Pr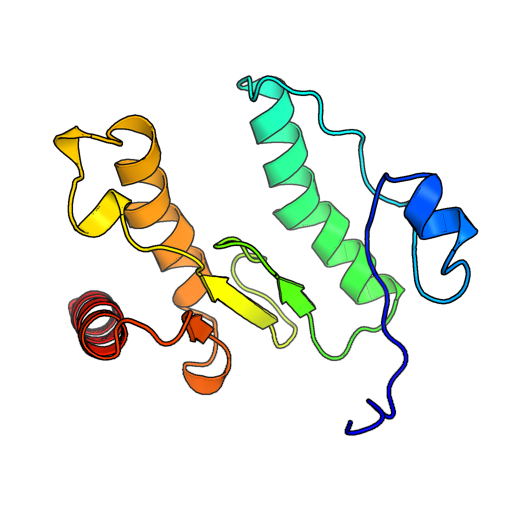otein AF-A0A920QNQ1-F1 (afdb_monomer_lite)

Sequence (138 aa):
MSKLRGRSIAYSASPELSREFPESTTGAVPPFRYPANFRSNSIRLTWEQVGLRYACFKDKLDLLYSPIAEGILFPRLPQIITIHDLLPFHYPSLLPRWVPYYEYFLLLSLRDVLPSSVSLNLHDRKSFIAIRAFLMKN

Foldseek 3Di:
DDDPPDQAADEDCDPVCCVVCVSRYDNQADDQDPPDDPVSVVSVVCCQQPVVLVVCVVVVPQEAEAADLAHHQPHPHAYAYEHEDPCCV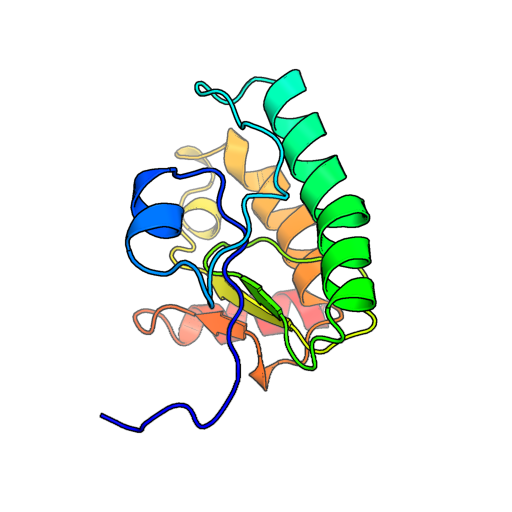VCVVVVVVCVVCVVPHSLRRCLNHDLVRYHYPPPDPVVSVVSVVVNVPD

pLDDT: mean 73.58, std 15.94, range [33.56, 92.38]

Secondary structure (DSSP, 8-state):
-----S---EE---HHHHHH-TTTEE--SPPPPSS--HHHHHHHHHIIIIIHHHHHHHTT-S-EEESSS---SS-SS-EEEEE---HHHH-TTT-TTTHHIIIIIIHHHHHTS-GGGEEE-TT-HHHHHHHHHHHTT-

Structure (mmCIF, N/CA/C/O backbone):
data_AF-A0A920QNQ1-F1
#
_entry.id   AF-A0A920QNQ1-F1
#
loop_
_atom_site.group_PDB
_atom_site.id
_atom_site.type_symbol
_atom_site.label_atom_id
_atom_site.label_alt_id
_atom_site.label_comp_id
_atom_site.label_asym_id
_atom_site.label_entity_id
_atom_site.label_seq_id
_atom_site.pdbx_PDB_ins_code
_atom_site.Cartn_x
_atom_site.Cartn_y
_atom_site.Cartn_z
_atom_site.occupancy
_atom_site.B_iso_or_equiv
_atom_site.auth_seq_id
_atom_site.auth_comp_id
_atom_site.auth_asym_id
_atom_site.auth_atom_id
_atom_site.pdbx_PDB_model_num
ATOM 1 N N . MET A 1 1 ? -26.826 -1.017 -6.119 1.00 33.56 1 MET A N 1
ATOM 2 C CA . MET A 1 1 ? -25.573 -0.683 -5.404 1.00 33.56 1 MET A CA 1
ATOM 3 C C . MET A 1 1 ? -25.643 -1.307 -4.019 1.00 33.56 1 MET A C 1
ATOM 5 O O . MET A 1 1 ? -26.434 -0.858 -3.198 1.00 33.56 1 MET A O 1
ATOM 9 N N . SER A 1 2 ? -24.928 -2.409 -3.786 1.00 38.09 2 SER A N 1
ATOM 10 C CA . SER A 1 2 ? -24.908 -3.087 -2.486 1.00 38.09 2 SER A CA 1
ATOM 11 C C . SER A 1 2 ? -24.197 -2.205 -1.461 1.00 38.09 2 SER A C 1
ATOM 13 O O . SER A 1 2 ? -23.020 -1.888 -1.618 1.00 38.09 2 SER A O 1
ATOM 15 N N . LYS A 1 3 ? -24.923 -1.791 -0.422 1.00 40.69 3 LYS A N 1
ATOM 16 C CA . LYS A 1 3 ? -24.386 -1.046 0.718 1.00 40.69 3 LYS A CA 1
ATOM 17 C C . LYS A 1 3 ? -23.385 -1.963 1.433 1.00 40.69 3 LYS A C 1
ATOM 19 O O . LYS A 1 3 ? -23.806 -2.934 2.059 1.00 40.69 3 LYS A O 1
ATOM 24 N N . LEU A 1 4 ? -22.082 -1.705 1.300 1.00 49.38 4 LEU A N 1
ATOM 25 C CA . LEU A 1 4 ? -21.056 -2.359 2.117 1.00 49.38 4 LEU A CA 1
ATOM 26 C C . LEU A 1 4 ? -21.395 -2.063 3.587 1.00 49.38 4 LEU A C 1
ATOM 28 O O . LEU A 1 4 ? -21.261 -0.936 4.052 1.00 49.38 4 LEU A O 1
ATOM 32 N N . ARG A 1 5 ? -21.932 -3.056 4.304 1.00 48.41 5 ARG A N 1
ATOM 33 C CA . ARG A 1 5 ? -22.281 -2.979 5.734 1.00 48.41 5 ARG A CA 1
ATOM 34 C C . ARG A 1 5 ? -21.015 -3.151 6.591 1.00 48.41 5 ARG A C 1
ATOM 36 O O . ARG A 1 5 ? -20.932 -4.064 7.403 1.00 48.41 5 ARG A O 1
ATOM 43 N N . GLY A 1 6 ? -20.016 -2.298 6.388 1.00 62.06 6 GLY A N 1
ATOM 44 C CA . GLY A 1 6 ? -18.749 -2.346 7.120 1.00 62.06 6 GLY A CA 1
ATOM 45 C C . GLY A 1 6 ? -18.111 -0.966 7.234 1.00 62.06 6 GLY A C 1
ATOM 46 O O . GLY A 1 6 ? -18.325 -0.110 6.379 1.00 62.06 6 GLY A O 1
ATOM 47 N N . ARG A 1 7 ? -17.346 -0.741 8.306 1.00 75.81 7 ARG A N 1
ATOM 48 C CA . ARG A 1 7 ? -16.535 0.470 8.479 1.00 75.81 7 ARG A CA 1
ATOM 49 C C . ARG A 1 7 ? -15.289 0.337 7.601 1.00 75.81 7 ARG A C 1
ATOM 51 O O . ARG A 1 7 ? -14.465 -0.534 7.850 1.00 75.81 7 ARG A O 1
ATOM 58 N N . SER A 1 8 ? -15.162 1.175 6.576 1.00 83.88 8 SER A N 1
ATOM 59 C CA . SER A 1 8 ? -13.975 1.242 5.716 1.00 83.88 8 SER A CA 1
ATOM 60 C C . SER A 1 8 ? -13.061 2.386 6.141 1.00 83.88 8 SER A C 1
ATOM 62 O O . SER A 1 8 ? -13.548 3.469 6.463 1.00 83.88 8 SER A O 1
ATOM 64 N N . ILE A 1 9 ? -11.749 2.158 6.098 1.00 86.38 9 ILE A N 1
ATOM 65 C CA . ILE A 1 9 ? -10.732 3.177 6.369 1.00 86.38 9 ILE A CA 1
ATOM 66 C C . ILE A 1 9 ? -9.803 3.268 5.157 1.00 86.38 9 ILE A C 1
ATOM 68 O O . ILE A 1 9 ? -9.191 2.281 4.757 1.00 86.38 9 ILE A O 1
ATOM 72 N N . ALA A 1 10 ? -9.704 4.460 4.578 1.00 87.50 10 ALA A N 1
ATOM 73 C CA . ALA A 1 10 ? -8.770 4.810 3.526 1.00 87.50 10 ALA A CA 1
ATOM 74 C C . ALA A 1 10 ? -7.536 5.483 4.142 1.00 87.50 10 ALA A C 1
ATOM 76 O O . ALA A 1 10 ? -7.628 6.544 4.758 1.00 87.50 10 ALA A O 1
ATOM 77 N N . TYR A 1 11 ? -6.365 4.880 3.955 1.00 87.25 11 TYR A N 1
ATOM 78 C CA . TYR A 1 11 ? -5.088 5.483 4.334 1.00 87.25 11 TYR A CA 1
ATOM 79 C C . TYR A 1 11 ? -4.640 6.414 3.207 1.00 87.25 11 TYR A C 1
ATOM 81 O O . TYR A 1 11 ? -4.180 5.947 2.165 1.00 87.25 11 TYR A O 1
ATOM 89 N N . SER A 1 12 ? -4.814 7.726 3.381 1.00 83.44 12 SER A N 1
ATOM 90 C CA . SER A 1 12 ? -4.535 8.708 2.328 1.00 83.44 12 SER A CA 1
ATOM 91 C C . SER A 1 12 ? -3.939 9.996 2.880 1.00 83.44 12 SER A C 1
ATOM 93 O O . SER A 1 12 ? -4.404 10.543 3.872 1.00 83.44 12 SER A O 1
ATOM 95 N N . ALA A 1 13 ? -2.903 10.494 2.203 1.00 82.56 13 ALA A N 1
ATOM 96 C CA . ALA A 1 13 ? -2.295 11.783 2.513 1.00 82.56 13 ALA A CA 1
ATOM 97 C C . ALA A 1 13 ? -3.032 12.954 1.832 1.00 82.56 13 ALA A C 1
ATOM 99 O O . ALA A 1 13 ? -2.591 14.093 1.960 1.00 82.56 13 ALA A O 1
ATOM 100 N N . SER A 1 14 ? -4.119 12.693 1.087 1.00 82.62 14 SER A N 1
ATOM 101 C CA . SER A 1 14 ? -4.903 13.728 0.402 1.00 82.62 14 SER A CA 1
ATOM 102 C C . SER A 1 14 ? -5.764 14.519 1.399 1.00 82.62 14 SER A C 1
ATOM 104 O O . SER A 1 14 ? -6.649 13.944 2.052 1.00 82.62 14 SER A O 1
ATOM 106 N N . PRO A 1 15 ? -5.562 15.846 1.492 1.00 82.94 15 PRO A N 1
ATOM 107 C CA . PRO A 1 15 ? -6.422 16.719 2.286 1.00 82.94 15 PRO A CA 1
ATOM 108 C C . PRO A 1 15 ? -7.859 16.783 1.759 1.00 82.94 15 PRO A C 1
ATOM 110 O O . PRO A 1 15 ? -8.779 17.069 2.519 1.00 82.94 15 PRO A O 1
ATOM 113 N N . GLU A 1 16 ? -8.069 16.556 0.464 1.00 84.81 16 GLU A N 1
ATOM 114 C CA . GLU A 1 16 ? -9.385 16.547 -0.183 1.00 84.81 16 GLU A CA 1
ATOM 115 C C . GLU A 1 16 ? -10.207 15.361 0.324 1.00 84.81 16 GLU A C 1
ATOM 117 O O . GLU A 1 16 ? -11.287 15.561 0.874 1.00 84.81 16 GLU A O 1
ATOM 122 N N . LEU A 1 17 ? -9.646 14.149 0.246 1.00 78.50 17 LEU A N 1
ATOM 123 C CA . LEU A 1 17 ? -10.308 12.930 0.725 1.00 78.50 17 LEU A CA 1
ATOM 124 C C . LEU A 1 17 ? -10.578 12.975 2.229 1.00 78.50 17 LEU A C 1
ATOM 126 O O . LEU A 1 17 ? -11.636 12.551 2.685 1.00 78.50 17 LEU A O 1
ATOM 130 N N . SER A 1 18 ? -9.645 13.541 2.995 1.00 83.88 18 SER A N 1
ATOM 131 C CA . SER A 1 18 ? -9.813 13.705 4.443 1.00 83.88 18 SER A CA 1
ATOM 132 C C . SER A 1 18 ? -10.954 14.667 4.794 1.00 83.88 18 SER A C 1
ATOM 134 O O . SER A 1 18 ? -11.635 14.466 5.795 1.00 83.88 18 SER A O 1
ATOM 136 N N . ARG A 1 19 ? -11.182 15.704 3.974 1.00 84.38 19 ARG A N 1
ATOM 137 C CA . ARG A 1 19 ? -12.299 16.647 4.146 1.00 84.38 19 ARG A CA 1
ATOM 138 C C . ARG A 1 19 ? -13.634 16.053 3.709 1.00 84.38 19 ARG A C 1
ATOM 140 O O . ARG A 1 19 ? -14.641 16.314 4.355 1.00 84.38 19 ARG A O 1
ATOM 147 N N . GLU A 1 20 ? -13.645 15.290 2.621 1.00 83.56 20 GLU A N 1
ATOM 148 C CA . GLU A 1 20 ? -14.867 14.705 2.061 1.00 83.56 20 GLU A CA 1
ATOM 149 C C . GLU A 1 20 ? -15.350 13.483 2.861 1.00 83.56 20 GLU A C 1
ATOM 151 O O . GLU A 1 20 ? -16.549 13.315 3.076 1.00 83.56 20 GLU A O 1
ATOM 156 N N . PHE A 1 21 ? -14.422 12.667 3.372 1.00 82.06 21 PHE A N 1
ATOM 157 C CA . PHE A 1 21 ? -14.716 11.425 4.093 1.00 82.06 21 PHE A CA 1
ATOM 158 C C . PHE A 1 21 ? -13.980 11.349 5.446 1.00 82.06 21 PHE A C 1
ATOM 160 O O . PHE A 1 21 ? -13.147 10.457 5.636 1.00 82.06 21 PHE A O 1
ATOM 167 N N . PRO A 1 22 ? -14.277 12.239 6.411 1.00 82.00 22 PRO A N 1
ATOM 168 C CA . PRO A 1 22 ? -13.525 12.346 7.668 1.00 82.00 22 PRO A CA 1
ATOM 169 C C . PRO A 1 22 ? -13.604 11.088 8.548 1.00 82.00 22 PRO A C 1
ATOM 171 O O . PRO A 1 22 ? -12.631 10.718 9.193 1.00 82.00 22 PRO A O 1
ATOM 174 N N . GLU A 1 23 ? -14.733 10.377 8.528 1.00 81.12 23 GLU A N 1
ATOM 175 C CA . GLU A 1 23 ? -14.937 9.148 9.317 1.00 81.12 23 GLU A CA 1
ATOM 176 C C . GLU A 1 23 ? -14.345 7.890 8.658 1.00 81.12 23 GLU A C 1
ATOM 178 O O . GLU A 1 23 ? -14.316 6.810 9.255 1.00 81.12 23 GLU A O 1
ATOM 183 N N . SER A 1 24 ? -13.915 8.005 7.400 1.00 82.12 24 SER A N 1
ATOM 184 C CA . SER A 1 24 ? -13.446 6.886 6.573 1.00 82.12 24 SER A CA 1
ATOM 185 C C . SER A 1 24 ? -12.078 7.135 5.952 1.00 82.12 24 SER A C 1
ATOM 187 O O . SER A 1 24 ? -11.634 6.317 5.155 1.00 82.12 24 SER A O 1
ATOM 189 N N . THR A 1 25 ? -11.390 8.214 6.327 1.00 80.81 25 THR A N 1
ATOM 190 C CA . THR A 1 25 ? -10.046 8.545 5.844 1.00 80.81 25 THR A CA 1
ATOM 191 C C . THR A 1 25 ? -9.139 8.858 7.018 1.00 80.81 25 THR A C 1
ATOM 193 O O . THR A 1 25 ? -9.518 9.573 7.940 1.00 80.81 25 THR A O 1
ATOM 196 N N . THR A 1 26 ? -7.915 8.346 6.977 1.00 80.44 26 THR A N 1
ATOM 197 C CA . THR A 1 26 ? -6.879 8.679 7.950 1.00 80.44 26 THR A CA 1
ATOM 198 C C . THR A 1 26 ? -5.656 9.248 7.248 1.00 80.44 26 THR A C 1
ATOM 200 O O . THR A 1 26 ? -5.127 8.659 6.303 1.00 80.44 26 THR A O 1
ATOM 203 N N . GLY A 1 27 ? -5.190 10.390 7.757 1.00 72.19 27 GLY A N 1
ATOM 204 C CA . GLY A 1 27 ? -3.953 11.044 7.332 1.00 72.19 27 GLY A CA 1
ATOM 205 C C . GLY A 1 27 ? -2.691 10.410 7.918 1.00 72.19 27 GLY A C 1
ATOM 206 O O . GLY A 1 27 ? -1.605 10.963 7.765 1.00 72.19 27 GLY A O 1
ATOM 207 N N . ALA A 1 28 ? -2.806 9.273 8.614 1.00 71.12 28 ALA A N 1
ATOM 208 C CA . ALA A 1 28 ? -1.674 8.523 9.148 1.00 71.12 28 ALA A CA 1
ATOM 209 C C . ALA A 1 28 ? -0.926 7.797 8.019 1.00 71.12 28 ALA A C 1
ATOM 211 O O . ALA A 1 28 ? -0.912 6.576 7.972 1.00 71.12 28 ALA A O 1
ATOM 212 N N . VAL A 1 29 ? -0.347 8.548 7.088 1.00 80.94 29 VAL A N 1
ATOM 213 C CA . VAL A 1 29 ? 0.446 8.065 5.954 1.00 80.94 29 VAL A CA 1
ATOM 214 C C . VAL A 1 29 ? 1.559 9.074 5.683 1.00 80.94 29 VAL A C 1
ATOM 216 O O . VAL A 1 29 ? 1.319 10.282 5.740 1.00 80.94 29 VAL A O 1
ATOM 219 N N . PRO A 1 30 ? 2.788 8.626 5.386 1.00 78.69 30 PRO A N 1
ATOM 220 C CA . PRO A 1 30 ? 3.866 9.537 5.054 1.00 78.69 30 PRO A CA 1
ATOM 221 C C . PRO A 1 30 ? 3.613 10.206 3.695 1.00 78.69 30 PRO A C 1
ATOM 223 O O . PRO A 1 30 ? 3.032 9.599 2.794 1.00 78.69 30 PRO A O 1
ATOM 226 N N . PRO A 1 31 ? 4.092 11.445 3.503 1.00 72.12 31 PRO A N 1
ATOM 227 C CA . PRO A 1 31 ? 3.996 12.112 2.215 1.00 72.12 31 PRO A CA 1
ATOM 228 C C . PRO A 1 31 ? 4.926 11.436 1.199 1.00 72.12 31 PRO A C 1
ATOM 230 O O . PRO A 1 31 ? 6.151 11.458 1.346 1.00 72.12 31 PRO A O 1
ATOM 233 N N . PHE A 1 32 ? 4.352 10.873 0.137 1.00 70.69 32 PHE A N 1
ATOM 234 C CA . PHE A 1 32 ? 5.114 10.364 -1.002 1.00 70.69 32 PHE A CA 1
ATOM 235 C C . PHE A 1 32 ? 5.383 11.501 -1.985 1.00 70.69 32 PHE A C 1
ATOM 237 O O . PHE A 1 32 ? 4.462 12.188 -2.426 1.00 70.69 32 PHE A O 1
ATOM 244 N N . ARG A 1 33 ? 6.657 11.728 -2.319 1.00 66.38 33 ARG A N 1
ATOM 245 C CA . ARG A 1 33 ? 7.049 12.776 -3.267 1.00 66.38 33 ARG A CA 1
ATOM 246 C C . ARG A 1 33 ? 7.307 12.161 -4.633 1.00 66.38 33 ARG A C 1
ATOM 248 O O . ARG A 1 33 ? 8.107 11.239 -4.762 1.00 66.38 33 ARG A O 1
ATOM 255 N N . TYR A 1 34 ? 6.672 12.728 -5.650 1.00 59.66 34 TYR A N 1
ATOM 256 C CA . TYR A 1 34 ? 6.975 12.440 -7.046 1.00 59.66 34 TYR A CA 1
ATOM 257 C C . TYR A 1 34 ? 8.022 13.439 -7.571 1.00 59.66 34 TYR A C 1
ATOM 259 O O . TYR A 1 34 ? 7.982 14.605 -7.173 1.00 59.66 34 TYR A O 1
ATOM 267 N N . PRO A 1 35 ? 8.962 13.023 -8.443 1.00 63.41 35 PRO A N 1
ATOM 268 C CA . PRO A 1 35 ? 9.089 11.698 -9.056 1.00 63.41 35 PRO A CA 1
ATOM 269 C C . PRO A 1 35 ? 9.677 10.629 -8.116 1.00 63.41 35 PRO A C 1
ATOM 271 O O . PRO A 1 35 ? 10.446 10.923 -7.200 1.00 63.41 35 PRO A O 1
ATOM 274 N N . ALA A 1 36 ? 9.334 9.365 -8.383 1.00 65.50 36 ALA A N 1
ATOM 275 C CA . ALA A 1 36 ? 9.747 8.201 -7.600 1.00 65.50 36 ALA A CA 1
ATOM 276 C C . ALA A 1 36 ? 11.272 7.965 -7.655 1.00 65.50 36 ALA A C 1
ATOM 278 O O . ALA A 1 36 ? 11.799 7.287 -8.545 1.00 65.50 36 ALA A O 1
ATOM 279 N N . ASN A 1 37 ? 11.983 8.520 -6.676 1.00 78.62 37 ASN A N 1
ATOM 280 C CA . ASN A 1 37 ? 13.402 8.270 -6.422 1.00 78.62 37 ASN A CA 1
ATOM 281 C C . ASN A 1 37 ? 13.595 7.164 -5.369 1.00 78.62 37 ASN A C 1
ATOM 283 O O . ASN A 1 37 ? 12.641 6.749 -4.708 1.00 78.62 37 ASN A O 1
ATOM 287 N N . PHE A 1 38 ? 14.834 6.686 -5.203 1.00 79.38 38 PHE A N 1
ATOM 288 C CA . PHE A 1 38 ? 15.163 5.627 -4.240 1.00 79.38 38 PHE A CA 1
ATOM 289 C C . PHE A 1 38 ? 14.622 5.935 -2.837 1.00 79.38 38 PHE A C 1
ATOM 291 O O . PHE A 1 38 ? 13.983 5.088 -2.227 1.00 79.38 38 PHE A O 1
ATOM 298 N N . ARG A 1 39 ? 14.771 7.179 -2.365 1.00 81.94 39 ARG A N 1
ATOM 299 C CA . ARG A 1 39 ? 14.282 7.606 -1.048 1.00 81.94 39 ARG A CA 1
ATOM 300 C C . ARG A 1 39 ? 12.761 7.498 -0.926 1.00 81.94 39 ARG A C 1
ATOM 302 O O . ARG A 1 39 ? 12.279 6.959 0.063 1.00 81.94 39 ARG A O 1
ATOM 309 N N . SER A 1 40 ? 12.008 7.986 -1.912 1.00 80.69 40 SER A N 1
ATOM 310 C CA . SER A 1 40 ? 10.542 7.914 -1.897 1.00 80.69 40 SER A CA 1
ATOM 311 C C . SER A 1 40 ? 10.046 6.471 -2.000 1.00 80.69 40 SER A C 1
ATOM 313 O O . SER A 1 40 ? 9.095 6.109 -1.313 1.00 80.69 40 SER A O 1
ATOM 315 N N . ASN A 1 41 ? 10.711 5.632 -2.800 1.00 81.06 41 ASN A N 1
ATOM 316 C CA . ASN A 1 41 ? 10.390 4.206 -2.894 1.00 81.06 41 ASN A CA 1
ATOM 317 C C . ASN A 1 41 ? 10.682 3.471 -1.581 1.00 81.06 41 ASN A C 1
ATOM 319 O O . ASN A 1 41 ? 9.848 2.694 -1.135 1.00 81.06 41 ASN A O 1
ATOM 323 N N . SER A 1 42 ? 11.804 3.761 -0.916 1.00 84.69 42 SER A N 1
ATOM 324 C CA . SER A 1 42 ? 12.131 3.166 0.385 1.00 84.69 42 SER A CA 1
ATOM 325 C C . SER A 1 42 ? 11.160 3.601 1.482 1.00 84.69 42 SER A C 1
ATOM 327 O O . SER A 1 42 ? 10.766 2.775 2.302 1.00 84.69 42 SER A O 1
ATOM 329 N N . ILE A 1 43 ? 10.730 4.869 1.493 1.00 87.06 43 ILE A N 1
ATOM 330 C CA . ILE A 1 43 ? 9.692 5.349 2.422 1.00 87.06 43 ILE A CA 1
ATOM 331 C C . ILE A 1 43 ? 8.365 4.636 2.154 1.00 87.06 43 ILE A C 1
ATOM 333 O O . ILE A 1 43 ? 7.740 4.175 3.105 1.00 87.06 43 ILE A O 1
ATOM 337 N N . ARG A 1 44 ? 7.958 4.504 0.884 1.00 85.12 44 ARG A N 1
ATOM 338 C CA . ARG A 1 44 ? 6.741 3.774 0.501 1.00 85.12 44 ARG A CA 1
ATOM 339 C C . ARG A 1 44 ? 6.795 2.318 0.937 1.00 85.12 44 ARG A C 1
ATOM 341 O O . ARG A 1 44 ? 5.909 1.884 1.660 1.00 85.12 44 ARG A O 1
ATOM 348 N N . LEU A 1 45 ? 7.877 1.618 0.611 1.00 85.44 45 LEU A N 1
ATOM 349 C CA . LEU A 1 45 ? 8.062 0.224 0.998 1.00 85.44 45 LEU A CA 1
ATOM 350 C C . LEU A 1 45 ? 8.065 0.061 2.525 1.00 85.44 45 LEU A C 1
ATOM 352 O O . LEU A 1 45 ? 7.406 -0.824 3.059 1.00 85.44 45 LEU A O 1
ATOM 356 N N . THR A 1 46 ? 8.764 0.936 3.253 1.00 89.69 46 THR A N 1
ATOM 357 C CA . THR A 1 46 ? 8.798 0.891 4.726 1.00 89.69 46 THR A CA 1
ATOM 358 C C . THR A 1 46 ? 7.413 1.136 5.313 1.00 89.69 46 THR A C 1
ATOM 360 O O . THR A 1 46 ? 6.994 0.442 6.240 1.00 89.69 46 THR A O 1
ATOM 363 N N . TRP A 1 47 ? 6.681 2.105 4.766 1.00 90.38 47 TRP A N 1
ATOM 364 C CA . TRP A 1 47 ? 5.312 2.365 5.169 1.00 90.38 47 TRP A CA 1
ATOM 365 C C . TRP A 1 47 ? 4.415 1.159 4.904 1.00 90.38 47 TRP A C 1
ATOM 367 O O . TRP A 1 47 ? 3.774 0.687 5.832 1.00 90.38 47 TRP A O 1
ATOM 377 N N . GLU A 1 48 ? 4.407 0.613 3.692 1.00 88.25 48 GLU A N 1
ATOM 378 C CA . GLU A 1 48 ? 3.582 -0.543 3.332 1.00 88.25 48 GLU A CA 1
ATOM 379 C C . GLU A 1 48 ? 3.887 -1.764 4.203 1.00 88.25 48 GLU A C 1
ATOM 381 O O . GLU A 1 48 ? 2.971 -2.409 4.705 1.00 88.25 48 GLU A O 1
ATOM 386 N N . GLN A 1 49 ? 5.162 -2.069 4.449 1.00 90.56 49 GLN A N 1
ATOM 387 C CA . GLN A 1 49 ? 5.532 -3.285 5.178 1.00 90.56 49 GLN A CA 1
ATOM 388 C C . GLN A 1 49 ? 5.422 -3.146 6.706 1.00 90.56 49 GLN A C 1
ATOM 390 O O . GLN A 1 49 ? 5.149 -4.134 7.395 1.00 90.56 49 GLN A O 1
ATOM 395 N N . VAL A 1 50 ? 5.625 -1.944 7.259 1.00 92.38 50 VAL A N 1
ATOM 396 C CA . VAL A 1 50 ? 5.656 -1.711 8.717 1.00 92.38 50 VAL A CA 1
ATOM 397 C C . VAL A 1 50 ? 4.499 -0.830 9.174 1.00 92.38 50 VAL A C 1
ATOM 399 O O . VAL A 1 50 ? 3.726 -1.233 10.043 1.00 92.38 50 VAL A O 1
ATOM 402 N N . GLY A 1 51 ? 4.366 0.361 8.596 1.00 91.94 51 GLY A N 1
ATOM 403 C CA . GLY A 1 51 ? 3.385 1.361 9.017 1.00 91.94 51 GLY A CA 1
ATOM 404 C C . GLY A 1 51 ? 1.940 0.942 8.756 1.00 91.94 51 GLY A C 1
ATOM 405 O O . GLY A 1 51 ? 1.130 0.938 9.679 1.00 91.94 51 GLY A O 1
ATOM 406 N N . LEU A 1 52 ? 1.634 0.497 7.537 1.00 90.31 52 LEU A N 1
ATOM 407 C CA . LEU A 1 52 ? 0.328 -0.026 7.152 1.00 90.31 52 LEU A CA 1
ATOM 408 C C . LEU A 1 52 ? -0.014 -1.281 7.957 1.00 90.31 52 LEU A C 1
ATOM 410 O O . LEU A 1 52 ? -1.137 -1.410 8.434 1.00 90.31 52 LEU A O 1
ATOM 414 N N . ARG A 1 53 ? 0.959 -2.172 8.190 1.00 91.12 53 ARG A N 1
ATOM 415 C CA . ARG A 1 53 ? 0.761 -3.351 9.046 1.00 91.12 53 ARG A CA 1
ATOM 416 C C . ARG A 1 53 ? 0.382 -2.957 10.476 1.00 91.12 53 ARG A C 1
ATOM 418 O O . ARG A 1 53 ? -0.558 -3.520 11.035 1.00 91.12 53 ARG A O 1
ATOM 425 N N . TYR A 1 54 ? 1.089 -1.991 11.060 1.00 91.69 54 TYR A N 1
ATOM 426 C CA . TYR A 1 54 ? 0.766 -1.465 12.386 1.00 91.69 54 TYR A CA 1
ATOM 427 C C . TYR A 1 54 ? -0.606 -0.782 12.410 1.00 91.69 54 TYR A C 1
ATOM 429 O O . TYR A 1 54 ? -1.376 -0.995 13.344 1.00 91.69 54 TYR A O 1
ATOM 437 N N . ALA A 1 55 ? -0.938 -0.013 11.374 1.00 90.31 55 ALA A N 1
ATOM 438 C CA . ALA A 1 55 ? -2.228 0.651 11.257 1.00 90.31 55 ALA A CA 1
ATOM 439 C C . ALA A 1 55 ? -3.384 -0.358 11.180 1.00 90.31 55 ALA A C 1
ATOM 441 O O . ALA A 1 55 ? -4.331 -0.248 11.951 1.00 90.31 55 ALA A O 1
ATOM 442 N N . CYS A 1 56 ? -3.247 -1.415 10.369 1.00 89.62 56 CYS A N 1
ATOM 443 C CA . CYS A 1 56 ? -4.226 -2.504 10.302 1.00 89.62 56 CYS A CA 1
ATOM 444 C C . CYS A 1 56 ? -4.447 -3.162 11.674 1.00 89.62 56 CYS A C 1
ATOM 446 O O . CYS A 1 56 ? -5.581 -3.462 12.043 1.00 89.62 56 CYS A O 1
ATOM 448 N N . PHE A 1 57 ? -3.371 -3.369 12.446 1.00 89.94 57 PHE A N 1
ATOM 449 C CA . PHE A 1 57 ? -3.450 -3.921 13.801 1.00 89.94 57 PHE A CA 1
ATOM 450 C C . PHE A 1 57 ? -4.143 -2.965 14.783 1.00 89.94 57 PHE A C 1
ATOM 452 O O . PHE A 1 57 ? -5.038 -3.379 15.519 1.00 89.94 57 PHE A O 1
ATOM 459 N N . LYS A 1 58 ? -3.747 -1.686 14.788 1.00 90.88 58 LYS A N 1
ATOM 460 C CA . LYS A 1 58 ? -4.308 -0.649 15.666 1.00 90.88 58 LYS A CA 1
ATOM 461 C C . LYS A 1 58 ? -5.802 -0.445 15.410 1.00 90.88 58 LYS A C 1
ATOM 463 O O . LYS A 1 58 ? -6.579 -0.374 16.360 1.00 90.88 58 LYS A O 1
ATOM 468 N N . ASP A 1 59 ? -6.179 -0.379 14.139 1.00 88.56 59 ASP A N 1
ATOM 469 C CA . ASP A 1 59 ? -7.547 -0.103 13.702 1.00 88.56 59 ASP A CA 1
ATOM 470 C C . ASP A 1 59 ? -8.417 -1.374 13.667 1.00 88.56 59 ASP A C 1
ATOM 472 O O . ASP A 1 59 ? -9.610 -1.290 13.383 1.00 88.56 59 ASP A O 1
ATOM 476 N N . LYS A 1 60 ? -7.837 -2.538 14.015 1.00 89.62 60 LYS A N 1
ATOM 477 C CA . LYS A 1 60 ? -8.497 -3.853 14.088 1.00 89.62 60 LYS A CA 1
ATOM 478 C C . LYS A 1 60 ? -9.221 -4.216 12.789 1.00 89.62 60 LYS A C 1
ATOM 480 O O . LYS A 1 60 ? -10.386 -4.600 12.809 1.00 89.62 60 LYS A O 1
ATOM 485 N N . LEU A 1 61 ? -8.529 -4.062 11.662 1.00 87.62 61 LEU A N 1
ATOM 486 C CA . LEU A 1 61 ? -9.092 -4.376 10.351 1.00 87.62 61 LEU A CA 1
ATOM 487 C C . LEU A 1 61 ? -9.208 -5.887 10.140 1.00 87.62 61 LEU A C 1
ATOM 489 O O . LEU A 1 61 ? -8.246 -6.625 10.350 1.00 87.62 61 LEU A O 1
ATOM 493 N N . ASP A 1 62 ? -10.358 -6.319 9.625 1.00 89.69 62 ASP A N 1
ATOM 494 C CA . ASP A 1 62 ? -10.601 -7.715 9.239 1.00 89.69 62 ASP A CA 1
ATOM 495 C C . ASP A 1 62 ? -10.100 -8.037 7.817 1.00 89.69 62 ASP A C 1
ATOM 497 O O . ASP A 1 62 ? -9.957 -9.203 7.450 1.00 89.69 62 ASP A O 1
ATOM 501 N N . LEU A 1 63 ? -9.857 -7.007 6.995 1.00 87.44 63 LEU A N 1
ATOM 502 C CA . LEU A 1 63 ? -9.501 -7.126 5.581 1.00 87.44 63 LEU A CA 1
ATOM 503 C C . LEU A 1 63 ? -8.716 -5.894 5.109 1.00 87.44 63 LEU A C 1
ATOM 505 O O . LEU A 1 63 ? -9.160 -4.762 5.304 1.00 87.44 63 LEU A O 1
ATOM 509 N N . LEU A 1 64 ? -7.590 -6.112 4.428 1.00 88.19 64 LEU A N 1
ATOM 510 C CA . LEU A 1 64 ? -6.867 -5.070 3.698 1.00 88.19 64 LEU A CA 1
ATOM 511 C C . LEU A 1 64 ? -7.239 -5.134 2.218 1.00 88.19 64 LEU A C 1
ATOM 513 O O . LEU A 1 64 ? -7.180 -6.195 1.610 1.00 88.19 64 LEU A O 1
ATOM 517 N N . TYR A 1 65 ? -7.569 -3.999 1.613 1.00 87.31 65 TYR A N 1
ATOM 518 C CA . TYR A 1 65 ? -7.718 -3.887 0.165 1.00 87.31 65 TYR A CA 1
ATOM 519 C C . TYR A 1 65 ? -6.614 -2.996 -0.397 1.00 87.31 65 TYR A C 1
ATOM 521 O O . TYR A 1 65 ? -6.480 -1.844 0.016 1.00 87.31 65 TYR A O 1
ATOM 529 N N . SER A 1 66 ? -5.845 -3.525 -1.344 1.00 86.56 66 SER A N 1
ATOM 530 C CA . SER A 1 66 ? -4.833 -2.790 -2.088 1.00 86.56 66 SER A CA 1
ATOM 531 C C . SER A 1 66 ? -5.277 -2.611 -3.542 1.00 86.56 66 SER A C 1
ATOM 533 O O . SER A 1 66 ? -5.423 -3.600 -4.269 1.00 86.56 66 SER A O 1
ATOM 535 N N . PRO A 1 67 ? -5.502 -1.366 -3.996 1.00 80.12 67 PRO A N 1
ATOM 536 C CA . PRO A 1 67 ? -5.859 -1.069 -5.380 1.00 80.12 67 PRO A CA 1
ATOM 537 C C . PRO A 1 67 ? -4.642 -1.069 -6.318 1.00 80.12 67 PRO A C 1
ATOM 539 O O . PRO A 1 67 ? -4.750 -0.651 -7.459 1.00 80.12 67 PRO A O 1
ATOM 542 N N . ILE A 1 68 ? -3.466 -1.466 -5.848 1.00 77.94 68 ILE A N 1
ATOM 543 C CA . ILE A 1 68 ? -2.251 -1.551 -6.658 1.00 77.94 68 ILE A CA 1
ATOM 544 C C . ILE A 1 68 ? -1.671 -2.954 -6.530 1.00 77.94 68 ILE A C 1
ATOM 546 O O . ILE A 1 68 ? -2.038 -3.696 -5.620 1.00 77.94 68 ILE A O 1
ATOM 550 N N . ALA A 1 69 ? -0.739 -3.308 -7.416 1.00 76.81 69 ALA A N 1
ATOM 551 C CA . ALA A 1 69 ? -0.047 -4.598 -7.427 1.00 76.81 69 ALA A CA 1
ATOM 552 C C . ALA A 1 69 ? 0.953 -4.763 -6.252 1.00 76.81 69 ALA A C 1
ATOM 554 O O . ALA A 1 69 ? 2.024 -5.341 -6.410 1.00 76.81 69 ALA A O 1
ATOM 555 N N . GLU A 1 70 ? 0.609 -4.241 -5.071 1.00 80.06 70 GLU A N 1
ATOM 556 C CA . GLU A 1 70 ? 1.402 -4.258 -3.840 1.00 80.06 70 GLU A CA 1
ATOM 557 C C . GLU A 1 70 ? 0.542 -4.714 -2.681 1.00 80.06 70 GLU A C 1
ATOM 559 O O . GLU A 1 70 ? -0.633 -4.373 -2.588 1.00 80.06 70 GLU A O 1
ATOM 564 N N . GLY A 1 71 ? 1.144 -5.454 -1.763 1.00 83.44 71 GLY A N 1
ATOM 565 C CA . GLY A 1 71 ? 0.511 -5.835 -0.514 1.00 83.44 71 GLY A CA 1
ATOM 566 C C . GLY A 1 71 ? 1.532 -5.945 0.604 1.00 83.44 71 GLY A C 1
ATOM 567 O O . GLY A 1 71 ? 2.749 -5.876 0.394 1.00 83.44 71 GLY A O 1
ATOM 568 N N . ILE A 1 72 ? 1.029 -6.159 1.815 1.00 88.00 72 ILE A N 1
ATOM 569 C CA . ILE A 1 72 ? 1.882 -6.523 2.942 1.00 88.00 72 ILE A CA 1
ATOM 570 C C . ILE A 1 72 ? 2.433 -7.921 2.648 1.00 88.00 72 ILE A C 1
ATOM 572 O O . ILE A 1 72 ? 1.663 -8.850 2.407 1.00 88.00 72 ILE A O 1
ATOM 576 N N . LEU A 1 73 ? 3.754 -8.088 2.672 1.00 85.69 73 LEU A N 1
ATOM 577 C CA . LEU A 1 73 ? 4.382 -9.406 2.558 1.00 85.69 73 LEU A CA 1
ATOM 578 C C . LEU A 1 73 ? 4.052 -10.236 3.802 1.00 85.69 73 LEU A C 1
ATOM 580 O O . LEU A 1 73 ? 4.066 -9.684 4.898 1.00 85.69 73 LEU A O 1
ATOM 584 N N . PHE A 1 74 ? 3.775 -11.535 3.680 1.00 82.38 74 PHE A N 1
ATOM 585 C CA . PHE A 1 74 ? 3.444 -12.403 4.826 1.00 82.38 74 PHE A CA 1
ATOM 586 C C . PHE A 1 74 ? 2.376 -11.787 5.767 1.00 82.38 74 PHE A C 1
ATOM 588 O O . PHE A 1 74 ? 2.646 -11.531 6.952 1.00 82.38 74 PHE A O 1
ATOM 595 N N . PRO A 1 75 ? 1.182 -11.427 5.259 1.00 82.44 75 PRO A N 1
ATOM 596 C CA . PRO A 1 75 ? 0.180 -10.731 6.055 1.00 82.44 75 PRO A CA 1
ATOM 597 C C . PRO A 1 75 ? -0.413 -11.664 7.125 1.00 82.44 75 PRO A C 1
ATOM 599 O O . PRO A 1 75 ? -0.615 -12.853 6.902 1.00 82.44 75 PRO A O 1
ATOM 602 N N . ARG A 1 76 ? -0.746 -11.113 8.298 1.00 83.44 76 ARG A N 1
ATOM 603 C CA . ARG A 1 76 ? -1.534 -11.830 9.323 1.00 83.44 76 ARG A CA 1
ATOM 604 C C . ARG A 1 76 ? -3.042 -11.644 9.164 1.00 83.44 76 ARG A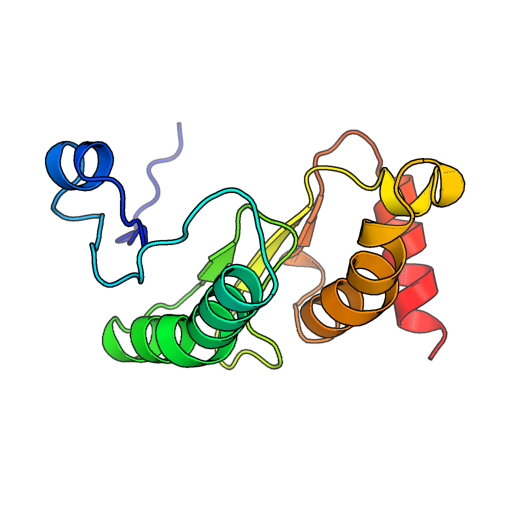 C 1
ATOM 606 O O . ARG A 1 76 ? -3.802 -12.315 9.852 1.00 83.44 76 ARG A O 1
ATOM 613 N N . LEU A 1 77 ? -3.455 -10.720 8.297 1.00 85.19 77 LEU A N 1
ATOM 614 C CA . LEU A 1 77 ? -4.853 -10.463 7.978 1.00 85.19 77 LEU A CA 1
ATOM 615 C C . LEU A 1 77 ? -5.130 -10.789 6.505 1.00 85.19 77 LEU A C 1
ATOM 617 O O . LEU A 1 77 ? -4.218 -10.672 5.682 1.00 85.19 77 LEU A O 1
ATOM 621 N N . PRO A 1 78 ? -6.365 -11.175 6.150 1.00 86.75 78 PRO A N 1
ATOM 622 C CA . PRO A 1 78 ? -6.757 -11.307 4.756 1.00 86.75 78 PRO A CA 1
ATOM 623 C C . PRO A 1 78 ? -6.464 -10.014 3.984 1.00 86.75 78 PRO A C 1
ATOM 625 O O . PRO A 1 78 ? -6.778 -8.920 4.455 1.00 86.75 78 PRO A O 1
ATOM 628 N N . GLN A 1 79 ? -5.881 -10.134 2.790 1.00 85.81 79 GLN A N 1
ATOM 629 C CA . GLN A 1 79 ? -5.695 -9.003 1.883 1.00 85.81 79 GLN A CA 1
ATOM 630 C C . GLN A 1 79 ? -6.248 -9.312 0.496 1.00 85.81 79 GLN A C 1
ATOM 632 O O . GLN A 1 79 ? -6.107 -10.436 0.016 1.00 85.81 79 GLN A O 1
ATOM 637 N N . ILE A 1 80 ? -6.862 -8.313 -0.133 1.00 84.94 80 ILE A N 1
ATOM 638 C CA . ILE A 1 80 ? -7.247 -8.316 -1.540 1.00 84.94 80 ILE A CA 1
ATOM 639 C C . ILE A 1 80 ? -6.305 -7.384 -2.284 1.00 84.94 80 ILE A C 1
ATOM 641 O O . ILE A 1 80 ? -6.202 -6.213 -1.931 1.00 84.94 80 ILE A O 1
ATOM 645 N N . ILE A 1 81 ? -5.645 -7.894 -3.317 1.00 84.00 81 ILE A N 1
ATOM 646 C CA . ILE A 1 81 ? -4.722 -7.119 -4.150 1.00 84.00 81 ILE A CA 1
ATOM 647 C C . ILE A 1 81 ? -5.316 -7.039 -5.550 1.00 84.00 81 ILE A C 1
ATOM 649 O O . ILE A 1 81 ? -5.685 -8.066 -6.131 1.00 84.00 81 ILE A O 1
ATOM 653 N N . THR A 1 82 ? -5.413 -5.823 -6.081 1.00 81.56 82 THR A N 1
ATOM 654 C CA . THR A 1 82 ? -5.886 -5.586 -7.444 1.00 81.56 82 THR A CA 1
ATOM 655 C C . THR A 1 82 ? -4.723 -5.277 -8.365 1.00 81.56 82 THR A C 1
ATOM 657 O O . THR A 1 82 ? -3.985 -4.319 -8.151 1.00 81.56 82 THR A O 1
ATOM 660 N N . ILE A 1 83 ? -4.580 -6.074 -9.422 1.00 80.38 83 ILE A N 1
ATOM 661 C CA . ILE A 1 83 ? -3.573 -5.841 -10.459 1.00 80.38 83 ILE A CA 1
ATOM 662 C C . ILE A 1 83 ? -4.299 -5.294 -11.685 1.00 80.38 83 ILE A C 1
ATOM 664 O O . ILE A 1 83 ? -5.174 -5.950 -12.260 1.00 80.38 83 ILE A O 1
ATOM 668 N N . HIS A 1 84 ? -3.967 -4.056 -12.044 1.00 80.50 84 HIS A N 1
ATOM 669 C CA . HIS A 1 84 ? -4.657 -3.324 -13.103 1.00 80.50 84 HIS A CA 1
ATOM 670 C C . HIS A 1 84 ? -4.149 -3.654 -14.503 1.00 80.50 84 HIS A C 1
ATOM 672 O O . HIS A 1 84 ? -4.949 -3.675 -15.438 1.00 80.50 84 HIS A O 1
ATOM 678 N N . ASP A 1 85 ? -2.858 -3.939 -14.641 1.00 77.56 85 ASP A N 1
ATOM 679 C CA . ASP A 1 85 ? -2.240 -4.323 -15.899 1.00 77.56 85 ASP A CA 1
ATOM 680 C C . ASP A 1 85 ? -1.133 -5.355 -15.669 1.00 77.56 85 ASP A C 1
ATOM 682 O O . ASP A 1 85 ? -0.574 -5.484 -14.582 1.00 77.56 85 ASP A O 1
ATOM 686 N N . LEU A 1 86 ? -0.857 -6.130 -16.713 1.00 78.62 86 LEU A N 1
ATOM 687 C CA . LEU A 1 86 ? 0.225 -7.112 -16.754 1.00 78.62 86 LEU A CA 1
ATOM 688 C C . LEU A 1 86 ? 1.181 -6.782 -17.902 1.00 78.62 86 LEU A C 1
ATOM 690 O O . LEU A 1 86 ? 1.866 -7.655 -18.436 1.00 78.62 86 LEU A O 1
ATOM 694 N N . LEU A 1 87 ? 1.223 -5.505 -18.300 1.00 82.88 87 LEU A N 1
ATOM 695 C CA . LEU A 1 87 ? 2.067 -5.032 -19.393 1.00 82.88 87 LEU A CA 1
ATOM 696 C C . LEU A 1 87 ? 3.538 -5.423 -19.198 1.00 82.88 87 LEU A C 1
ATOM 698 O O . LEU A 1 87 ? 4.142 -5.848 -20.184 1.00 82.88 87 LEU A O 1
ATOM 702 N N . PRO A 1 88 ? 4.115 -5.381 -17.978 1.00 79.94 88 PRO A N 1
ATOM 703 C CA . PRO A 1 88 ? 5.500 -5.801 -17.769 1.00 79.94 88 PRO A CA 1
ATOM 704 C C . PRO A 1 88 ? 5.764 -7.281 -18.073 1.00 79.94 88 PRO A C 1
ATOM 706 O O . PRO A 1 88 ? 6.880 -7.611 -18.462 1.00 79.94 88 PRO A O 1
ATOM 709 N N . PHE A 1 89 ? 4.759 -8.160 -17.956 1.00 78.06 89 PHE A N 1
ATOM 710 C CA . PHE A 1 89 ? 4.896 -9.575 -18.324 1.00 78.06 89 PHE A CA 1
ATOM 711 C C . PHE A 1 89 ? 4.831 -9.796 -19.837 1.00 78.06 89 PHE A C 1
ATOM 713 O O . PHE A 1 89 ? 5.527 -10.660 -20.365 1.00 78.06 89 PHE A O 1
ATOM 720 N N . HIS A 1 90 ? 4.000 -9.028 -20.546 1.00 81.75 90 HIS A N 1
ATOM 721 C CA . HIS A 1 90 ? 3.835 -9.178 -21.995 1.00 81.75 90 HIS A CA 1
ATOM 722 C C . HIS A 1 90 ? 4.905 -8.436 -22.800 1.00 81.75 90 HIS A C 1
ATOM 724 O O . HIS A 1 90 ? 5.308 -8.901 -23.865 1.00 81.75 90 HIS A O 1
ATOM 730 N N . TYR A 1 91 ? 5.372 -7.295 -22.294 1.00 84.81 91 TYR A N 1
ATOM 731 C CA . TYR A 1 91 ? 6.303 -6.408 -22.986 1.00 84.81 91 TYR A CA 1
ATOM 732 C C . TYR A 1 91 ? 7.462 -5.982 -22.069 1.00 84.81 91 TYR A C 1
ATOM 734 O O . TYR A 1 91 ? 7.642 -4.787 -21.806 1.00 84.81 91 TYR A O 1
ATOM 742 N N . PRO A 1 92 ? 8.288 -6.933 -21.590 1.00 82.44 92 PRO A N 1
ATOM 743 C CA . PRO A 1 92 ? 9.371 -6.642 -20.650 1.00 82.44 92 PRO A CA 1
ATOM 744 C C . PRO A 1 92 ? 10.400 -5.652 -21.214 1.00 82.44 92 PRO A C 1
ATOM 746 O O . PRO A 1 92 ? 10.963 -4.848 -20.474 1.00 82.44 92 PRO A O 1
ATOM 749 N N . SER A 1 93 ? 10.604 -5.646 -22.536 1.00 87.06 93 SER A N 1
ATOM 750 C CA . SER A 1 93 ? 11.501 -4.709 -23.222 1.00 87.06 93 SER A CA 1
ATOM 751 C C . SER A 1 93 ? 11.009 -3.257 -23.208 1.00 87.06 93 SER A C 1
ATOM 753 O O . SER A 1 93 ? 11.834 -2.348 -23.258 1.00 87.06 93 SER A O 1
ATOM 755 N N . LEU A 1 94 ? 9.693 -3.021 -23.113 1.00 86.38 94 LEU A N 1
ATOM 756 C CA . LEU A 1 94 ? 9.112 -1.674 -23.030 1.00 86.38 94 LEU A CA 1
ATOM 757 C C . LEU A 1 94 ? 9.139 -1.121 -21.601 1.00 86.38 94 LEU A C 1
ATOM 759 O O . LEU A 1 94 ? 9.173 0.092 -21.405 1.00 86.38 94 LEU A O 1
ATOM 763 N N . LEU A 1 95 ? 9.126 -2.006 -20.600 1.00 84.00 95 LEU A N 1
ATOM 764 C CA . LEU A 1 95 ? 9.037 -1.652 -19.182 1.00 84.00 95 LEU A CA 1
ATOM 765 C C . LEU A 1 95 ? 10.150 -2.317 -18.344 1.00 84.00 95 LEU A C 1
ATOM 767 O O . LEU A 1 95 ? 9.856 -2.859 -17.276 1.00 84.00 95 LEU A O 1
ATOM 771 N N . PRO A 1 96 ? 11.438 -2.239 -18.743 1.00 80.81 96 PRO A N 1
ATOM 772 C CA . PRO A 1 96 ? 12.516 -3.026 -18.132 1.00 80.81 96 PRO A CA 1
ATOM 773 C C . PRO A 1 96 ? 12.721 -2.721 -16.643 1.00 80.81 96 PRO A C 1
ATOM 775 O O . PRO A 1 96 ? 13.118 -3.589 -15.875 1.00 80.81 96 PRO A O 1
ATOM 778 N N . ARG A 1 97 ? 12.391 -1.499 -16.199 1.00 80.81 97 ARG A N 1
ATOM 779 C CA . ARG A 1 97 ? 12.441 -1.111 -14.779 1.00 80.81 97 ARG A CA 1
ATOM 780 C C . ARG A 1 97 ? 11.387 -1.824 -13.921 1.00 80.81 97 ARG A C 1
ATOM 782 O O . ARG A 1 97 ? 11.602 -1.987 -12.723 1.00 80.81 97 ARG A O 1
ATOM 789 N N . TRP A 1 98 ? 10.257 -2.209 -14.506 1.00 78.62 98 TRP A N 1
ATOM 790 C CA . TRP A 1 98 ? 9.144 -2.843 -13.798 1.00 78.62 98 TRP A CA 1
ATOM 791 C C . TRP A 1 98 ? 9.240 -4.367 -13.792 1.00 78.62 98 TRP A C 1
ATOM 793 O O . TRP A 1 98 ? 8.623 -4.994 -12.936 1.00 78.62 98 TRP A O 1
ATOM 803 N N . VAL A 1 99 ? 10.048 -4.958 -14.679 1.00 80.75 99 VAL A N 1
ATOM 804 C CA . VAL A 1 99 ? 10.235 -6.415 -14.761 1.00 80.75 99 VAL A CA 1
ATOM 805 C C . VAL A 1 99 ? 10.690 -7.012 -13.423 1.00 80.75 99 VAL A C 1
ATOM 807 O O . VAL A 1 99 ? 9.965 -7.863 -12.911 1.00 80.75 99 VAL A O 1
ATOM 810 N N . PRO A 1 100 ? 11.764 -6.531 -12.755 1.00 79.81 100 PRO A N 1
ATOM 811 C CA . PRO A 1 100 ? 12.187 -7.116 -11.478 1.00 79.81 100 PRO A CA 1
ATOM 812 C C . PRO A 1 100 ? 11.115 -6.992 -10.391 1.00 79.81 100 PRO A C 1
ATOM 814 O O . PRO A 1 100 ? 10.970 -7.842 -9.520 1.00 79.81 100 PRO A O 1
ATOM 817 N N . TYR A 1 101 ? 10.340 -5.915 -10.433 1.00 78.19 101 TYR A N 1
ATOM 818 C CA . TYR A 1 101 ? 9.278 -5.693 -9.471 1.00 78.19 101 TYR A CA 1
ATOM 819 C C . TYR A 1 101 ? 8.119 -6.691 -9.659 1.00 78.19 101 TYR A C 1
ATOM 821 O O . TYR A 1 101 ? 7.674 -7.301 -8.688 1.00 78.19 101 TYR A O 1
ATOM 829 N N . TYR A 1 102 ? 7.680 -6.926 -10.898 1.00 76.06 102 TYR A N 1
ATOM 830 C CA . TYR A 1 102 ? 6.628 -7.902 -11.197 1.00 76.06 102 TYR A CA 1
ATOM 831 C C . TYR A 1 102 ? 7.102 -9.356 -11.030 1.0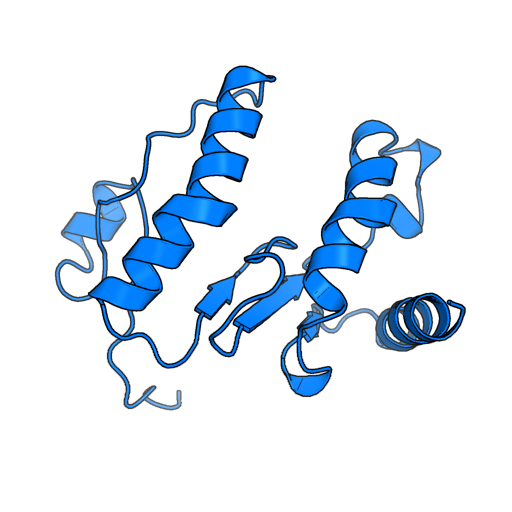0 76.06 102 TYR A C 1
ATOM 833 O O . TYR A 1 102 ? 6.322 -10.205 -10.604 1.00 76.06 102 TYR A O 1
ATOM 841 N N . GLU A 1 103 ? 8.370 -9.655 -11.314 1.00 75.69 103 GLU A N 1
ATOM 842 C CA . GLU A 1 103 ? 8.919 -11.006 -11.159 1.00 75.69 103 GLU A CA 1
ATOM 843 C C . GLU A 1 103 ? 9.199 -11.377 -9.704 1.00 75.69 103 GLU A C 1
ATOM 845 O O . GLU A 1 103 ? 8.965 -12.514 -9.316 1.00 75.69 103 GLU A O 1
ATOM 850 N N . TYR A 1 104 ? 9.682 -10.453 -8.874 1.00 75.00 104 TYR A N 1
ATOM 851 C CA . TYR A 1 104 ? 10.066 -10.795 -7.502 1.00 75.00 104 TYR A CA 1
ATOM 852 C C . TYR A 1 104 ? 9.050 -10.307 -6.476 1.00 75.00 104 TYR A C 1
ATOM 854 O O . TYR A 1 104 ? 8.575 -11.089 -5.655 1.0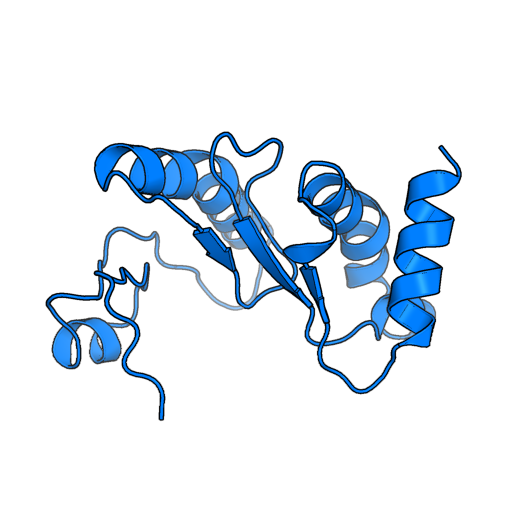0 75.00 104 TYR A O 1
ATOM 862 N N . PHE A 1 105 ? 8.704 -9.020 -6.508 1.00 72.06 105 PHE A N 1
ATOM 863 C CA . PHE A 1 105 ? 7.910 -8.409 -5.444 1.00 72.06 105 PHE A CA 1
ATOM 864 C C . PHE A 1 105 ? 6.445 -8.834 -5.512 1.00 72.06 105 PHE A C 1
ATOM 866 O O . PHE A 1 105 ? 5.907 -9.322 -4.519 1.00 72.06 105 PHE A O 1
ATOM 873 N N . LEU A 1 106 ? 5.830 -8.738 -6.695 1.00 74.38 106 LEU A N 1
ATOM 874 C CA . LEU A 1 106 ? 4.444 -9.158 -6.888 1.00 74.38 106 LEU A CA 1
ATOM 875 C C . LEU A 1 106 ? 4.255 -10.635 -6.525 1.00 74.38 106 LEU A C 1
ATOM 877 O O . LEU A 1 106 ? 3.320 -10.982 -5.809 1.00 74.38 106 LEU A O 1
ATOM 881 N N . LEU A 1 107 ? 5.160 -11.510 -6.965 1.00 69.00 107 LEU A N 1
ATOM 882 C CA . LEU A 1 107 ? 5.055 -12.939 -6.668 1.00 69.00 107 LEU A CA 1
ATOM 883 C C . LEU A 1 107 ? 5.189 -13.243 -5.179 1.00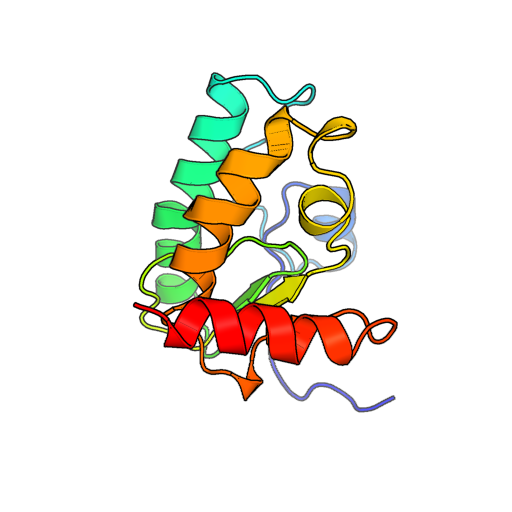 69.00 107 LEU A C 1
ATOM 885 O O . LEU A 1 107 ? 4.434 -14.066 -4.661 1.00 69.00 107 LEU A O 1
ATOM 889 N N . LEU A 1 108 ? 6.099 -12.561 -4.480 1.00 71.69 108 LEU A N 1
ATOM 890 C CA . LEU A 1 108 ? 6.202 -12.677 -3.028 1.00 71.69 108 LEU A CA 1
ATOM 891 C C . LEU A 1 108 ? 4.921 -12.194 -2.336 1.00 71.69 108 LEU A C 1
ATOM 893 O O . LEU A 1 108 ? 4.438 -12.868 -1.431 1.00 71.69 108 LEU A O 1
ATOM 897 N N . SER A 1 109 ? 4.342 -11.072 -2.773 1.00 67.81 109 SER A N 1
ATOM 898 C CA . SER A 1 109 ? 3.086 -10.559 -2.214 1.00 67.81 109 SER A CA 1
ATOM 899 C C . SER A 1 109 ? 1.902 -11.490 -2.461 1.00 67.81 109 SER A C 1
ATOM 901 O O . SER A 1 109 ? 1.013 -11.551 -1.619 1.00 67.81 109 SER A O 1
ATOM 903 N N . LEU A 1 110 ? 1.873 -12.214 -3.582 1.00 68.00 110 LEU A N 1
ATOM 904 C CA . LEU A 1 110 ? 0.771 -13.113 -3.939 1.00 68.00 110 LEU A CA 1
ATOM 905 C C . LEU A 1 110 ? 0.886 -14.510 -3.318 1.00 68.00 110 LEU A C 1
ATOM 907 O O . LEU A 1 110 ? -0.137 -15.176 -3.175 1.00 68.00 110 LEU A O 1
ATOM 911 N N . ARG A 1 111 ? 2.091 -14.966 -2.949 1.00 66.38 111 ARG A N 1
ATOM 912 C CA . ARG A 1 111 ? 2.319 -16.334 -2.447 1.00 66.38 111 ARG A CA 1
ATOM 913 C C . ARG A 1 111 ? 1.477 -16.669 -1.214 1.00 66.38 111 ARG A C 1
ATOM 915 O O . ARG A 1 111 ? 0.978 -17.784 -1.105 1.00 66.38 111 ARG A O 1
ATOM 922 N N . ASP A 1 112 ? 1.294 -15.693 -0.332 1.00 62.84 112 ASP A N 1
ATOM 923 C CA . ASP A 1 112 ? 0.575 -15.861 0.936 1.00 62.84 112 ASP A CA 1
ATOM 924 C C . ASP A 1 112 ? -0.853 -15.295 0.893 1.00 62.84 112 ASP A C 1
ATOM 926 O O . ASP A 1 112 ? -1.531 -15.199 1.918 1.00 62.84 112 ASP A O 1
ATOM 930 N N . VAL A 1 113 ? -1.322 -14.894 -0.292 1.00 62.06 113 VAL A N 1
ATOM 931 C CA . VAL A 1 113 ? -2.673 -14.372 -0.501 1.00 62.06 113 VAL A CA 1
ATOM 932 C C . VAL A 1 113 ? -3.547 -15.482 -1.052 1.00 62.06 113 VAL A C 1
ATOM 934 O O . VAL A 1 113 ? -3.204 -16.142 -2.031 1.00 62.06 113 VAL A O 1
ATOM 937 N N . LEU A 1 114 ? -4.707 -15.692 -0.424 1.00 56.59 114 LEU A N 1
ATOM 938 C CA . LEU A 1 114 ? -5.675 -16.668 -0.913 1.00 56.59 114 LEU A CA 1
ATOM 939 C C . LEU A 1 114 ? -6.011 -16.369 -2.387 1.00 56.59 114 LEU A C 1
ATOM 941 O O . LEU A 1 114 ? -6.300 -15.217 -2.717 1.00 56.59 114 LEU A O 1
ATOM 945 N N . PRO A 1 115 ? -6.051 -17.379 -3.277 1.00 53.41 115 PRO A N 1
ATOM 946 C CA . PRO A 1 115 ? -6.312 -17.171 -4.704 1.00 53.41 115 PRO A CA 1
ATOM 947 C C . PRO A 1 115 ? -7.624 -16.430 -5.009 1.00 53.41 115 PRO A C 1
ATOM 949 O O . PRO A 1 115 ? -7.736 -15.781 -6.042 1.00 53.41 115 PRO A O 1
ATOM 952 N N . SER A 1 116 ? -8.613 -16.519 -4.113 1.00 49.84 116 SER A N 1
ATOM 953 C CA . SER A 1 116 ? -9.902 -15.819 -4.198 1.00 49.84 116 SER A CA 1
ATOM 954 C C . SER A 1 116 ? -9.826 -14.318 -3.904 1.00 49.84 116 SER A C 1
ATOM 956 O O . SER A 1 116 ? -10.800 -13.609 -4.138 1.00 49.84 116 SER A O 1
ATOM 958 N N . SER A 1 117 ? -8.701 -13.841 -3.375 1.00 53.72 117 SER A N 1
ATOM 959 C CA . SER A 1 117 ? -8.495 -12.451 -2.967 1.00 53.72 117 SER A CA 1
ATOM 960 C C . SER A 1 117 ? -7.660 -11.654 -3.974 1.00 53.72 117 SER A C 1
ATOM 962 O O . SER A 1 117 ? -7.398 -10.475 -3.772 1.00 53.72 117 SER A O 1
ATOM 964 N N . VAL A 1 118 ? -7.241 -12.260 -5.083 1.00 57.53 118 VAL A N 1
ATOM 965 C CA . VAL A 1 118 ? -6.531 -11.548 -6.151 1.00 57.53 118 VAL A CA 1
ATOM 966 C C . VAL A 1 118 ? -7.549 -11.140 -7.207 1.00 57.53 118 VAL A C 1
ATOM 968 O O . VAL A 1 118 ? -8.086 -11.987 -7.922 1.00 57.53 118 VAL A O 1
ATOM 971 N N . SER A 1 119 ? -7.832 -9.842 -7.295 1.00 54.94 119 SER A N 1
ATOM 972 C CA . SER A 1 119 ? -8.736 -9.299 -8.308 1.00 54.94 119 SER A CA 1
ATOM 973 C C . SER A 1 119 ? -7.913 -8.798 -9.489 1.00 54.94 119 SER A C 1
ATOM 975 O O . SER A 1 119 ? -7.231 -7.782 -9.410 1.00 54.94 119 SER A O 1
ATOM 977 N N . LEU A 1 120 ? -7.950 -9.519 -10.603 1.00 55.50 120 LEU A N 1
ATOM 978 C CA . LEU A 1 120 ? -7.376 -9.038 -11.857 1.00 55.50 120 LEU A CA 1
ATOM 979 C C . LEU A 1 120 ? -8.431 -8.226 -12.599 1.00 55.50 120 LEU A C 1
ATOM 981 O O . LEU A 1 120 ? -9.594 -8.634 -12.664 1.00 55.50 120 LEU A O 1
ATOM 985 N N . ASN A 1 121 ? -8.036 -7.100 -13.191 1.00 51.28 121 ASN A N 1
ATOM 986 C CA . ASN A 1 121 ? -8.938 -6.403 -14.097 1.00 51.28 121 ASN A CA 1
ATOM 987 C C . ASN A 1 121 ? -9.287 -7.339 -15.275 1.00 51.28 121 ASN A C 1
ATOM 989 O O . ASN A 1 121 ? -8.409 -7.911 -15.921 1.00 51.28 121 ASN A O 1
ATOM 993 N N . LEU A 1 122 ? -10.588 -7.545 -15.492 1.00 43.19 122 LEU A N 1
ATOM 994 C CA . LEU A 1 122 ? -11.228 -8.701 -16.147 1.00 43.19 122 LEU A CA 1
ATOM 995 C C . LEU A 1 122 ? -10.907 -8.928 -17.636 1.00 43.19 122 LEU A C 1
ATOM 997 O O . LEU A 1 122 ? -11.496 -9.820 -18.246 1.00 43.19 122 LEU A O 1
ATOM 1001 N N . HIS A 1 123 ? -9.990 -8.170 -18.235 1.00 46.84 123 HIS A N 1
ATOM 1002 C CA . HIS A 1 123 ? -9.672 -8.324 -19.654 1.00 46.84 123 HIS A CA 1
ATOM 1003 C C . HIS A 1 123 ? -8.837 -9.566 -19.981 1.00 46.84 123 HIS A C 1
ATOM 1005 O O . HIS A 1 123 ? -8.754 -9.921 -21.154 1.00 46.84 123 HIS A O 1
ATOM 1011 N N . ASP A 1 124 ? -8.264 -10.262 -18.989 1.00 50.84 124 ASP A N 1
ATOM 1012 C CA . ASP A 1 124 ? -7.407 -11.405 -19.297 1.00 50.84 124 ASP A CA 1
ATOM 1013 C C . ASP A 1 124 ? -7.475 -12.572 -18.292 1.00 50.84 124 ASP A C 1
ATOM 1015 O O . ASP A 1 124 ? -6.653 -12.733 -17.389 1.00 50.84 124 ASP A O 1
ATOM 1019 N N . ARG A 1 125 ? -8.454 -13.470 -18.478 1.00 47.22 125 ARG A N 1
ATOM 1020 C CA . ARG A 1 125 ? -8.519 -14.754 -17.748 1.00 47.22 125 ARG A CA 1
ATOM 1021 C C . ARG A 1 125 ? -7.316 -15.670 -18.029 1.00 47.22 125 ARG A C 1
ATOM 1023 O O . ARG A 1 125 ? -7.032 -16.532 -17.196 1.00 47.22 125 ARG A O 1
ATOM 1030 N N . LYS A 1 126 ? -6.604 -15.517 -19.159 1.00 47.00 126 LYS A N 1
ATOM 1031 C CA . LYS A 1 126 ? -5.413 -16.339 -19.462 1.00 47.00 126 LYS A CA 1
ATOM 1032 C C . LYS A 1 126 ? -4.253 -15.972 -18.540 1.00 47.00 126 LYS A C 1
ATOM 1034 O O . LYS A 1 126 ? -3.506 -16.846 -18.110 1.00 47.00 126 LYS A O 1
ATOM 1039 N N . SER A 1 127 ? -4.180 -14.707 -18.153 1.00 44.72 127 SER A N 1
ATOM 1040 C CA . SER A 1 127 ? -3.201 -14.201 -17.202 1.00 44.72 127 SER A CA 1
ATOM 1041 C C . SER A 1 127 ? -3.344 -14.761 -15.781 1.00 44.72 127 SER A C 1
ATOM 1043 O O . SER A 1 127 ? -2.336 -15.006 -15.121 1.00 44.72 127 SER A O 1
ATOM 1045 N N . PHE A 1 128 ? -4.562 -15.081 -15.321 1.00 46.72 128 PHE A N 1
ATOM 1046 C CA . PHE A 1 128 ? -4.747 -15.801 -14.049 1.00 46.72 128 PHE A CA 1
ATOM 1047 C C . PHE A 1 128 ? -4.104 -17.191 -14.094 1.00 46.72 128 PHE A C 1
ATOM 1049 O O . PHE A 1 128 ? -3.433 -17.594 -13.149 1.00 46.72 128 PHE A O 1
ATOM 1056 N N . ILE A 1 129 ? -4.266 -17.910 -15.212 1.00 47.03 129 ILE A N 1
ATOM 1057 C CA . ILE A 1 129 ? -3.639 -19.220 -15.430 1.00 47.03 129 ILE A CA 1
ATOM 1058 C C . ILE A 1 129 ? -2.117 -19.072 -15.512 1.00 47.03 129 ILE A C 1
ATOM 1060 O O . ILE A 1 129 ? -1.423 -19.912 -14.955 1.00 47.03 129 ILE A O 1
ATOM 1064 N N . ALA A 1 130 ? -1.595 -18.008 -16.131 1.00 41.47 130 ALA A N 1
ATOM 1065 C CA . ALA A 1 130 ? -0.157 -17.743 -16.199 1.00 41.47 130 ALA A CA 1
ATOM 1066 C C . ALA A 1 130 ? 0.452 -17.476 -14.812 1.00 41.47 130 ALA A C 1
ATOM 1068 O O . ALA A 1 130 ? 1.440 -18.113 -14.454 1.00 41.47 130 ALA A O 1
ATOM 1069 N N . ILE A 1 131 ? -0.179 -16.624 -13.997 1.00 49.56 131 ILE A N 1
ATOM 1070 C CA . ILE A 1 131 ? 0.244 -16.367 -12.611 1.00 49.56 131 ILE A CA 1
ATOM 1071 C C . ILE A 1 131 ? 0.147 -17.654 -11.781 1.00 49.56 131 ILE A C 1
ATOM 1073 O O . ILE A 1 131 ? 1.097 -18.005 -11.086 1.00 49.56 131 ILE A O 1
ATOM 1077 N N . ARG A 1 132 ? -0.945 -18.425 -11.897 1.00 44.94 132 ARG A N 1
ATOM 1078 C CA . ARG A 1 132 ? -1.081 -19.712 -11.192 1.00 44.94 132 ARG A CA 1
ATOM 1079 C C . ARG A 1 132 ? -0.035 -20.735 -11.636 1.00 44.94 132 ARG A C 1
ATOM 1081 O O . ARG A 1 132 ? 0.549 -21.405 -10.795 1.00 44.94 132 ARG A O 1
ATOM 1088 N N . ALA A 1 133 ? 0.197 -20.871 -12.939 1.00 42.00 133 ALA A N 1
ATOM 1089 C CA . ALA A 1 133 ? 1.163 -21.809 -13.506 1.00 42.00 133 ALA A CA 1
ATOM 1090 C C . ALA A 1 133 ? 2.605 -21.440 -13.138 1.00 42.00 133 ALA A C 1
ATOM 1092 O O . ALA A 1 133 ? 3.434 -22.331 -12.975 1.00 42.00 133 ALA A O 1
ATOM 1093 N N . PHE A 1 134 ? 2.895 -20.147 -12.974 1.00 39.84 134 PHE A N 1
ATOM 1094 C CA . PHE A 1 134 ? 4.187 -19.662 -12.500 1.00 39.84 134 PHE A CA 1
ATOM 1095 C C . PHE A 1 134 ? 4.363 -19.888 -10.990 1.00 39.84 134 PHE A C 1
ATOM 1097 O O . PHE A 1 134 ? 5.396 -20.395 -10.562 1.00 39.84 134 PHE A O 1
ATOM 1104 N N . LEU A 1 135 ? 3.337 -19.599 -10.181 1.00 45.00 135 LEU A N 1
ATOM 1105 C CA . LEU A 1 135 ? 3.358 -19.829 -8.730 1.00 45.00 135 LEU A CA 1
ATOM 1106 C C . LEU A 1 135 ? 3.411 -21.320 -8.350 1.00 45.00 135 LEU A C 1
ATOM 1108 O O . LEU A 1 135 ? 3.944 -21.646 -7.298 1.00 45.00 135 LEU A O 1
ATOM 1112 N N . MET A 1 136 ? 2.893 -22.225 -9.190 1.00 41.47 136 MET A N 1
ATOM 1113 C CA . MET A 1 136 ? 2.926 -23.681 -8.953 1.00 41.47 136 MET A CA 1
ATOM 1114 C C . MET A 1 136 ? 4.179 -24.381 -9.511 1.00 41.47 136 MET A C 1
ATOM 1116 O O . MET A 1 136 ? 4.277 -25.602 -9.421 1.00 41.47 136 MET A O 1
ATOM 1120 N N . LYS A 1 137 ? 5.122 -23.642 -10.112 1.00 36.75 137 LYS A N 1
ATOM 1121 C CA . LYS A 1 137 ? 6.365 -24.192 -10.684 1.00 36.75 137 LYS A CA 1
ATOM 1122 C C . LYS A 1 137 ? 7.570 -24.180 -9.728 1.00 36.75 137 LYS A C 1
ATOM 1124 O O . LYS A 1 137 ? 8.640 -24.603 -10.156 1.00 36.75 137 LYS A O 1
ATOM 1129 N N . ASN A 1 138 ? 7.401 -23.733 -8.479 1.00 38.38 138 ASN A N 1
ATOM 1130 C CA . ASN A 1 138 ? 8.441 -23.707 -7.441 1.00 38.38 138 ASN A CA 1
ATOM 1131 C C . ASN A 1 138 ? 7.998 -24.434 -6.172 1.00 38.38 138 ASN A C 1
ATOM 1133 O O . ASN A 1 138 ? 6.894 -24.110 -5.676 1.00 38.38 138 ASN A O 1
#

Radius of gyration: 16.19 Å; chains: 1; bounding box: 41×41×39 Å